Protein AF-A0AAV3VT93-F1 (afdb_monomer_lite)

Secondary structure (DSSP, 8-state):
---------SS-GGGHHHH-S-HHHHHHHHHHHTTTPPP----S--HHHHHHHHHHTT-

pLDDT: mean 82.15, std 13.11, range [43.22, 94.81]

Structure (mmCIF, N/CA/C/O backbone):
data_AF-A0AAV3VT93-F1
#
_entry.id   AF-A0AAV3VT93-F1
#
loop_
_atom_site.group_PDB
_atom_site.id
_atom_site.type_symbol
_atom_site.lab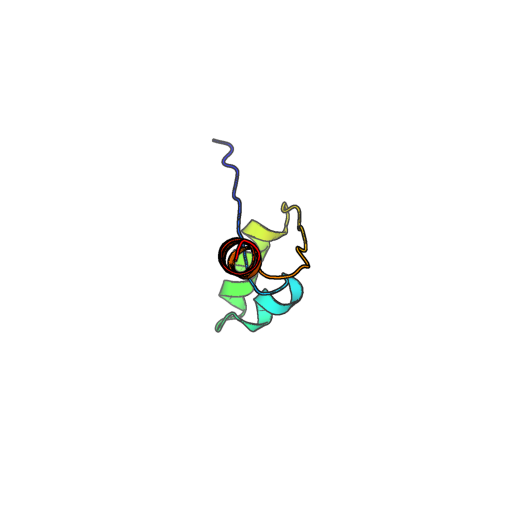el_atom_id
_atom_site.label_alt_id
_atom_site.label_comp_id
_atom_site.label_asym_id
_atom_site.label_entity_id
_atom_site.label_seq_id
_atom_site.pdbx_PDB_ins_code
_atom_site.Cartn_x
_atom_site.Cartn_y
_atom_site.Cartn_z
_atom_site.occupancy
_atom_site.B_iso_or_equiv
_atom_site.auth_seq_id
_atom_site.auth_comp_id
_atom_site.auth_asym_id
_atom_site.auth_atom_id
_atom_site.pdbx_PDB_model_num
ATOM 1 N N . MET A 1 1 ? 4.424 18.950 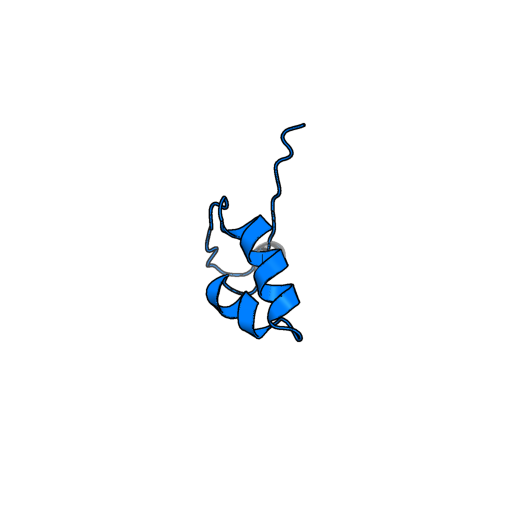17.816 1.00 43.22 1 MET A N 1
ATOM 2 C CA . MET A 1 1 ? 5.447 18.584 16.814 1.00 43.22 1 MET A CA 1
ATOM 3 C C . MET A 1 1 ? 4.710 18.188 15.547 1.00 43.22 1 MET A C 1
ATOM 5 O O . MET A 1 1 ? 3.864 17.313 15.633 1.00 43.22 1 MET A O 1
ATOM 9 N N . GLN A 1 2 ? 4.947 18.865 14.425 1.00 64.06 2 GLN A N 1
ATOM 10 C CA . GLN A 1 2 ? 4.445 18.433 13.117 1.00 64.06 2 GLN A CA 1
ATOM 11 C C . GLN A 1 2 ? 5.625 17.773 12.407 1.00 64.06 2 GLN A C 1
ATOM 13 O O . GLN A 1 2 ? 6.564 18.461 12.019 1.00 64.06 2 GLN A O 1
ATOM 18 N N . GLY A 1 3 ? 5.634 16.441 12.371 1.00 79.31 3 GLY A N 1
ATOM 19 C CA . GLY A 1 3 ? 6.631 15.669 11.633 1.00 79.31 3 GLY A CA 1
ATOM 20 C C . GLY A 1 3 ? 6.117 15.384 10.227 1.00 79.31 3 GLY A C 1
ATOM 21 O O . GLY A 1 3 ? 4.952 15.027 10.069 1.00 79.31 3 GLY A O 1
ATOM 22 N N . SER A 1 4 ? 6.964 15.551 9.216 1.00 85.62 4 SER A N 1
ATOM 23 C CA . SER A 1 4 ? 6.701 15.054 7.867 1.00 85.62 4 SER A CA 1
ATOM 24 C C . SER A 1 4 ? 7.178 13.606 7.748 1.00 85.62 4 SER A C 1
ATOM 26 O O . SER A 1 4 ? 8.198 13.227 8.326 1.00 85.62 4 SER A O 1
ATOM 28 N N . LEU A 1 5 ? 6.429 12.789 7.008 1.00 88.94 5 LEU A N 1
ATOM 29 C CA . LEU A 1 5 ? 6.745 11.386 6.753 1.00 88.94 5 LEU A CA 1
ATOM 30 C C . LEU A 1 5 ? 6.830 11.170 5.242 1.00 88.94 5 LEU A C 1
ATOM 32 O O . LEU A 1 5 ? 5.865 11.429 4.528 1.00 88.94 5 LEU A O 1
ATOM 36 N N . LEU A 1 6 ? 7.986 10.708 4.767 1.00 91.00 6 LEU A N 1
ATOM 37 C CA . LEU A 1 6 ? 8.189 10.287 3.383 1.00 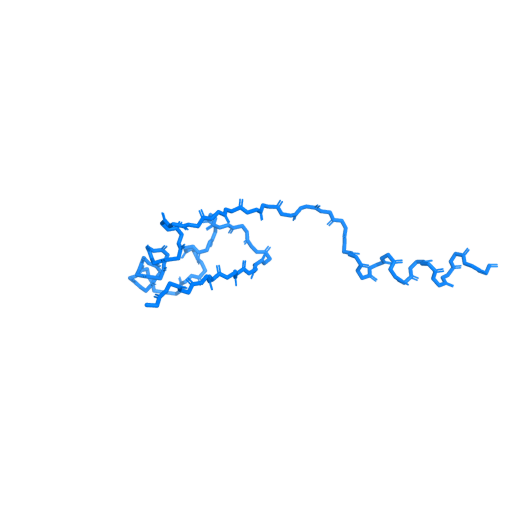91.00 6 LEU A CA 1
ATOM 38 C C . LEU A 1 6 ? 8.352 8.768 3.357 1.00 91.00 6 LEU A C 1
ATOM 40 O O . LEU A 1 6 ? 9.198 8.227 4.068 1.00 91.00 6 LEU A O 1
ATOM 44 N N . ILE A 1 7 ? 7.558 8.094 2.529 1.00 90.12 7 ILE A N 1
ATOM 45 C CA . ILE A 1 7 ? 7.613 6.643 2.342 1.00 90.12 7 ILE A CA 1
ATOM 46 C C . ILE A 1 7 ? 7.809 6.362 0.858 1.00 90.12 7 ILE A C 1
ATOM 48 O O . ILE A 1 7 ? 7.180 6.992 0.011 1.00 90.12 7 ILE A O 1
ATOM 52 N N . THR A 1 8 ? 8.677 5.403 0.551 1.00 92.12 8 THR A N 1
ATOM 53 C CA . THR A 1 8 ? 8.885 4.898 -0.805 1.00 92.12 8 THR A CA 1
ATOM 54 C C . THR A 1 8 ? 8.543 3.414 -0.845 1.00 92.12 8 THR A C 1
ATOM 56 O O . THR A 1 8 ? 8.844 2.664 0.084 1.00 92.12 8 THR A O 1
ATOM 59 N N . SER A 1 9 ? 7.885 2.985 -1.918 1.00 89.19 9 SER A N 1
ATOM 60 C CA . SER A 1 9 ? 7.527 1.586 -2.143 1.00 89.19 9 SER A CA 1
ATOM 61 C C . SER A 1 9 ? 7.726 1.237 -3.609 1.00 89.19 9 SER A C 1
ATOM 63 O O . SER A 1 9 ? 7.610 2.092 -4.482 1.00 89.19 9 SER A O 1
ATOM 65 N N . GLN A 1 10 ? 8.040 -0.031 -3.866 1.00 89.06 10 GLN A N 1
ATOM 66 C CA . GLN A 1 10 ? 8.052 -0.590 -5.222 1.00 89.06 10 GLN A CA 1
ATOM 67 C C . GLN A 1 10 ? 6.646 -0.987 -5.692 1.00 89.06 10 GLN A C 1
ATOM 69 O O . GLN A 1 10 ? 6.454 -1.332 -6.853 1.00 89.06 10 GLN A O 1
ATOM 74 N N . PHE A 1 11 ? 5.677 -0.967 -4.780 1.00 86.75 11 PHE A N 1
ATOM 75 C CA . PHE A 1 11 ? 4.290 -1.327 -5.013 1.00 86.75 11 PHE A CA 1
ATOM 76 C C . PHE A 1 11 ? 3.431 -0.066 -4.967 1.00 86.75 11 PHE A C 1
ATOM 78 O O . PHE A 1 11 ? 3.625 0.760 -4.066 1.00 86.75 11 PHE A O 1
ATOM 85 N N . SER A 1 12 ? 2.482 0.065 -5.899 1.00 84.81 12 SER A N 1
ATOM 86 C CA . SER A 1 12 ? 1.510 1.159 -5.833 1.00 84.81 12 SER A CA 1
ATOM 87 C C . SER A 1 12 ? 0.617 1.007 -4.595 1.00 84.81 12 SER A C 1
ATOM 89 O O . SER A 1 12 ? 0.554 -0.059 -3.977 1.00 84.81 12 SER A O 1
ATOM 91 N N . TYR A 1 13 ? 0.049 2.124 -4.146 1.00 83.19 13 TYR A N 1
ATOM 92 C CA . TYR A 1 13 ? -0.617 2.241 -2.845 1.00 83.19 13 TYR A CA 1
ATOM 93 C C . TYR A 1 13 ? -1.885 1.379 -2.747 1.00 83.19 13 TYR A C 1
ATOM 95 O O . TYR A 1 13 ? -2.272 0.967 -1.655 1.00 83.19 13 TYR A O 1
ATOM 103 N N . ASP A 1 14 ? -2.511 1.094 -3.885 1.00 84.69 14 ASP A N 1
ATOM 104 C CA . ASP A 1 14 ? -3.720 0.292 -4.047 1.00 84.69 14 ASP A CA 1
ATOM 105 C C . ASP A 1 14 ? -3.533 -1.154 -3.569 1.00 84.69 14 ASP A C 1
ATOM 107 O O . ASP A 1 14 ? -4.407 -1.703 -2.901 1.00 84.69 14 ASP A O 1
ATOM 111 N N . ILE A 1 15 ? -2.362 -1.746 -3.817 1.00 89.25 15 ILE A N 1
ATOM 112 C CA . ILE A 1 15 ? -2.075 -3.133 -3.429 1.00 89.25 15 ILE A CA 1
ATOM 113 C C . ILE A 1 15 ? -1.507 -3.276 -2.015 1.00 89.25 15 ILE A C 1
ATOM 115 O O . ILE A 1 15 ? -1.244 -4.394 -1.574 1.00 89.25 15 ILE A O 1
ATOM 119 N N . TRP A 1 16 ? -1.286 -2.181 -1.277 1.00 88.75 16 TRP A N 1
ATOM 120 C CA . TRP A 1 16 ? -0.684 -2.266 0.060 1.00 88.75 16 TRP A CA 1
ATOM 121 C C . TRP A 1 16 ? -1.578 -3.011 1.041 1.00 88.75 16 TRP A C 1
ATOM 123 O O . TRP A 1 16 ? -1.060 -3.801 1.827 1.00 88.75 16 TRP A O 1
ATOM 133 N N . TYR A 1 17 ? -2.896 -2.810 0.964 1.00 89.31 17 TYR A N 1
ATOM 134 C CA . TYR A 1 17 ? -3.857 -3.487 1.836 1.00 89.31 17 TYR A CA 1
ATOM 135 C C . TYR A 1 17 ? -3.707 -5.013 1.764 1.00 89.31 17 TYR A C 1
ATOM 137 O O . TYR A 1 17 ? -3.614 -5.684 2.787 1.00 89.31 17 TYR A O 1
ATOM 145 N N . GLU A 1 18 ? -3.562 -5.549 0.552 1.00 89.94 18 GLU A N 1
ATOM 146 C CA . GLU A 1 18 ? -3.416 -6.985 0.287 1.00 89.94 18 GLU A CA 1
ATOM 147 C C . GLU A 1 18 ? -2.068 -7.564 0.745 1.00 89.94 18 GLU A C 1
ATOM 149 O O . GLU A 1 18 ? -1.919 -8.780 0.866 1.00 89.94 18 GLU A O 1
ATOM 154 N N . LYS A 1 19 ? -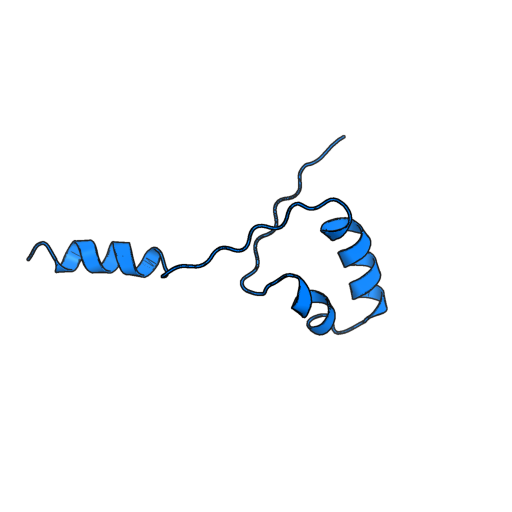1.058 -6.716 0.979 1.00 89.31 19 LYS A N 1
ATOM 155 C CA . LYS A 1 19 ? 0.260 -7.153 1.469 1.00 89.31 19 LYS A CA 1
ATOM 156 C C . LYS A 1 19 ? 0.300 -7.349 2.977 1.00 89.31 19 LYS A C 1
ATOM 158 O O . LYS A 1 19 ? 1.236 -7.982 3.469 1.00 89.31 19 LYS A O 1
ATOM 163 N N . PHE A 1 20 ? -0.672 -6.821 3.711 1.00 89.44 20 PHE A N 1
ATOM 164 C CA . PHE A 1 20 ? -0.759 -7.047 5.143 1.00 89.44 20 PHE A CA 1
ATOM 165 C C . PHE A 1 20 ? -1.393 -8.403 5.436 1.00 89.44 20 PHE A C 1
ATOM 167 O O . PHE A 1 20 ? -2.382 -8.806 4.835 1.00 89.44 20 PHE A O 1
ATOM 174 N N . ASN A 1 21 ? -0.815 -9.102 6.408 1.00 90.25 21 ASN A N 1
ATOM 175 C CA . ASN A 1 21 ? -1.294 -10.418 6.820 1.00 90.25 21 ASN A CA 1
ATOM 176 C C . ASN A 1 21 ? -2.541 -10.338 7.722 1.00 90.25 21 ASN A C 1
ATOM 178 O O . ASN A 1 21 ? -3.268 -11.318 7.851 1.00 90.25 21 ASN A O 1
ATOM 182 N N . ASP A 1 22 ? -2.756 -9.186 8.367 1.00 94.19 22 ASP A N 1
ATOM 183 C CA . ASP A 1 22 ? -3.898 -8.906 9.238 1.00 94.19 22 ASP A CA 1
ATOM 184 C C . ASP A 1 22 ? -4.622 -7.644 8.734 1.00 94.19 22 ASP A C 1
ATOM 186 O O . ASP A 1 22 ? -4.010 -6.566 8.720 1.00 94.19 22 ASP A O 1
ATOM 190 N N . PRO A 1 23 ? -5.905 -7.749 8.342 1.00 92.88 23 PRO A N 1
ATOM 191 C CA . PRO A 1 23 ? -6.674 -6.620 7.821 1.00 92.88 23 PRO A CA 1
ATOM 192 C C . PRO A 1 23 ? -6.872 -5.503 8.855 1.00 92.88 23 PRO A C 1
ATOM 194 O O . PRO A 1 23 ? -6.877 -4.329 8.502 1.00 92.88 23 PRO A O 1
ATOM 197 N N . THR A 1 24 ? -6.945 -5.834 10.146 1.00 94.81 24 THR A N 1
ATOM 198 C CA . THR A 1 24 ? -7.126 -4.853 11.230 1.00 94.81 24 THR A CA 1
ATOM 199 C C . THR A 1 24 ? -5.898 -3.959 11.372 1.00 94.81 24 THR A C 1
ATOM 201 O O . THR A 1 24 ? -6.001 -2.753 11.599 1.00 94.81 24 THR A O 1
ATOM 204 N N . ILE A 1 25 ? -4.710 -4.558 11.245 1.00 93.25 25 ILE A N 1
ATOM 205 C CA . ILE A 1 25 ? -3.441 -3.826 11.287 1.00 93.25 25 ILE A CA 1
ATOM 206 C C . ILE A 1 25 ? -3.279 -2.994 10.015 1.00 93.25 25 ILE A C 1
ATOM 208 O O . ILE A 1 25 ? -2.825 -1.851 10.099 1.00 93.25 25 ILE A O 1
ATOM 212 N N . ALA A 1 26 ? -3.668 -3.550 8.864 1.00 92.62 26 ALA A N 1
ATOM 213 C CA . ALA A 1 26 ? -3.661 -2.847 7.587 1.00 92.62 26 ALA A CA 1
ATOM 214 C C . ALA A 1 26 ? -4.473 -1.551 7.677 1.00 92.62 26 ALA A C 1
ATOM 216 O O . ALA A 1 26 ? -3.921 -0.476 7.449 1.00 92.62 26 ALA A O 1
ATOM 217 N N . ASP A 1 27 ? -5.734 -1.644 8.110 1.00 91.69 27 ASP A N 1
ATOM 218 C CA . ASP A 1 27 ? -6.615 -0.488 8.289 1.00 91.69 27 ASP A CA 1
ATOM 219 C C . ASP A 1 27 ? -5.994 0.542 9.236 1.00 91.69 27 ASP A C 1
ATOM 221 O O . ASP A 1 27 ? -5.836 1.706 8.877 1.00 91.69 27 ASP A O 1
ATOM 225 N N . ALA A 1 28 ? -5.531 0.117 10.417 1.00 93.38 28 ALA A N 1
ATOM 226 C CA . ALA A 1 28 ? -4.980 1.034 11.414 1.00 93.38 28 ALA A CA 1
ATOM 227 C C . ALA A 1 28 ? -3.716 1.785 10.948 1.00 93.38 28 ALA A C 1
ATOM 229 O O . ALA A 1 28 ? -3.458 2.908 11.396 1.00 93.38 28 ALA A O 1
ATOM 230 N N . ILE A 1 29 ? -2.891 1.167 10.096 1.00 90.88 29 ILE A N 1
ATOM 231 C CA . ILE A 1 29 ? -1.683 1.789 9.539 1.00 90.88 29 ILE A CA 1
ATOM 232 C C . ILE A 1 29 ? -2.041 2.701 8.363 1.00 90.88 29 ILE A C 1
ATOM 234 O O . ILE A 1 29 ? -1.565 3.839 8.307 1.00 90.88 29 ILE A O 1
ATOM 238 N N . LEU A 1 30 ? -2.871 2.221 7.437 1.00 90.00 30 LEU A N 1
ATOM 239 C CA . LEU A 1 30 ? -3.225 2.950 6.222 1.00 90.00 30 LEU A CA 1
ATOM 240 C C . LEU A 1 30 ? -4.071 4.188 6.545 1.00 90.00 30 LEU A C 1
ATOM 242 O O . LEU A 1 30 ? -3.804 5.242 5.971 1.00 90.00 30 LEU A O 1
ATOM 246 N N . ASP A 1 31 ? -4.950 4.132 7.550 1.00 90.81 31 ASP A N 1
ATOM 247 C CA . ASP A 1 31 ? -5.683 5.306 8.050 1.00 90.81 31 ASP A CA 1
ATOM 248 C C . ASP A 1 31 ? -4.752 6.414 8.557 1.00 90.81 31 ASP A C 1
ATOM 250 O O . ASP A 1 31 ? -5.042 7.600 8.414 1.00 90.81 31 ASP A O 1
ATOM 254 N N . ARG A 1 32 ? -3.605 6.061 9.146 1.00 88.56 32 ARG A N 1
ATOM 255 C CA . ARG A 1 32 ? -2.655 7.056 9.672 1.00 88.56 32 ARG A CA 1
ATOM 256 C C . ARG A 1 32 ? -1.783 7.670 8.592 1.00 88.56 32 ARG A C 1
ATOM 258 O O . ARG A 1 32 ? -1.402 8.832 8.709 1.00 88.56 32 ARG A O 1
ATOM 265 N N . ILE A 1 33 ? -1.403 6.875 7.599 1.00 88.25 33 ILE A N 1
ATOM 266 C CA . ILE A 1 33 ? -0.404 7.267 6.606 1.00 88.25 33 ILE A CA 1
ATOM 267 C C . ILE A 1 33 ? -1.079 7.843 5.367 1.00 88.25 33 ILE A C 1
ATOM 269 O O . ILE A 1 33 ? -0.700 8.922 4.923 1.00 88.25 33 ILE A O 1
ATOM 273 N N . ILE A 1 34 ? -2.076 7.151 4.815 1.00 85.50 34 ILE A N 1
ATOM 274 C CA . ILE A 1 34 ? -2.645 7.482 3.506 1.00 85.50 34 ILE A CA 1
ATOM 275 C C . ILE A 1 34 ? -3.605 8.665 3.593 1.00 85.50 34 ILE A C 1
ATOM 277 O O . ILE A 1 34 ? -3.598 9.507 2.696 1.00 85.50 34 ILE A O 1
ATOM 281 N N . HIS A 1 35 ? -4.370 8.773 4.685 1.00 84.00 35 HIS A N 1
ATOM 282 C CA . HIS A 1 35 ? -5.446 9.760 4.839 1.00 84.00 35 HIS A CA 1
ATOM 283 C C . HIS A 1 35 ? -5.007 11.219 4.615 1.00 84.00 35 HIS A C 1
ATOM 285 O O . HIS A 1 35 ? -5.811 12.039 4.186 1.00 84.00 35 HIS A O 1
ATOM 291 N N . ASN A 1 36 ? -3.735 11.547 4.868 1.00 84.81 36 ASN A N 1
ATOM 292 C CA . ASN A 1 36 ? -3.167 12.877 4.617 1.00 84.81 36 ASN A CA 1
ATOM 293 C C . ASN A 1 36 ? -1.856 12.810 3.809 1.00 84.81 36 ASN A C 1
ATOM 295 O O . ASN A 1 36 ? -0.914 13.562 4.069 1.00 84.81 36 ASN A O 1
ATOM 299 N N . SER A 1 37 ? -1.766 11.869 2.868 1.00 87.06 37 SER A N 1
ATOM 3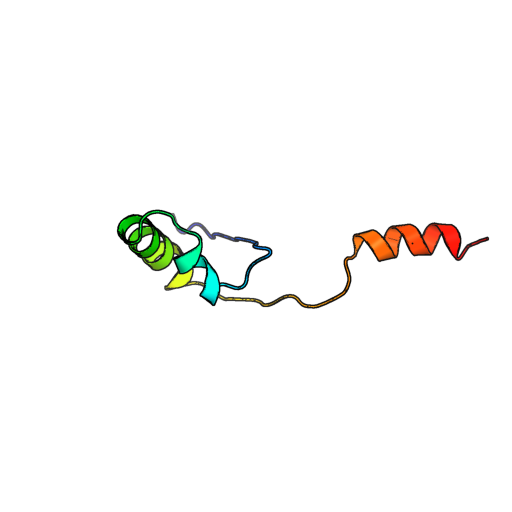00 C CA . SER A 1 37 ? -0.589 11.699 2.011 1.00 87.06 37 SER A CA 1
ATOM 301 C C . SER A 1 37 ? -0.775 12.313 0.626 1.00 87.06 37 SER A C 1
ATOM 303 O O . SER A 1 37 ? -1.880 12.392 0.093 1.00 87.06 37 SER A O 1
ATOM 305 N N . TYR A 1 38 ? 0.347 12.710 0.030 1.00 88.94 38 TYR A N 1
ATOM 306 C CA . TYR A 1 38 ? 0.443 12.968 -1.401 1.00 88.94 38 TYR A CA 1
ATOM 307 C C . TYR A 1 38 ? 1.138 11.780 -2.057 1.00 88.94 38 TYR A C 1
ATOM 309 O O . TYR A 1 38 ? 2.275 11.455 -1.705 1.00 88.94 38 TYR A O 1
ATOM 317 N N . THR A 1 39 ? 0.463 11.151 -3.012 1.00 86.69 39 THR A N 1
ATOM 318 C CA . THR A 1 39 ? 0.996 9.993 -3.733 1.00 86.69 39 THR A CA 1
ATOM 319 C C . THR A 1 39 ? 1.665 10.438 -5.027 1.00 86.69 39 THR A C 1
ATOM 321 O O . THR A 1 39 ? 1.074 11.169 -5.820 1.00 86.69 39 THR A O 1
ATOM 324 N N . PHE A 1 40 ? 2.889 9.962 -5.253 1.00 88.94 40 PHE A N 1
ATOM 325 C CA . PHE A 1 40 ? 3.633 10.172 -6.492 1.00 88.94 40 PHE A CA 1
ATOM 326 C C . PHE A 1 40 ? 3.996 8.818 -7.092 1.00 88.94 40 PHE A C 1
ATOM 328 O O . PHE A 1 40 ? 4.800 8.081 -6.520 1.00 88.94 40 PHE A O 1
ATOM 335 N N . GLU A 1 41 ? 3.417 8.493 -8.246 1.00 87.88 41 GLU A N 1
ATOM 336 C CA . GLU A 1 41 ? 3.829 7.317 -9.006 1.00 87.88 41 GLU A CA 1
ATOM 337 C C . GLU A 1 41 ? 5.051 7.656 -9.855 1.00 87.88 41 GLU A C 1
ATOM 339 O O . GLU A 1 41 ? 5.050 8.605 -10.641 1.00 87.88 41 GLU A O 1
ATOM 344 N N . ILE A 1 42 ? 6.118 6.882 -9.669 1.00 87.81 42 ILE A N 1
ATOM 345 C CA . ILE A 1 42 ? 7.372 7.060 -10.393 1.00 87.81 42 ILE A CA 1
ATOM 346 C C . ILE A 1 42 ? 7.498 5.915 -11.390 1.00 87.81 42 ILE A C 1
ATOM 348 O O . ILE A 1 42 ? 7.632 4.753 -11.012 1.00 87.81 42 ILE A O 1
ATOM 352 N N . SER A 1 43 ? 7.479 6.264 -12.671 1.00 86.69 43 SER A N 1
ATOM 353 C CA . SER A 1 43 ? 7.704 5.350 -13.788 1.00 86.69 43 SER A CA 1
ATOM 354 C C . SER A 1 43 ? 9.013 5.685 -14.493 1.00 86.69 43 SER A C 1
ATOM 356 O O . SER A 1 43 ? 9.341 6.859 -14.662 1.00 86.69 43 SER A O 1
ATOM 358 N N . GLY A 1 44 ? 9.732 4.671 -14.963 1.00 87.19 44 GLY A N 1
ATOM 359 C CA . GLY A 1 44 ? 10.958 4.850 -15.734 1.00 87.19 44 GLY A CA 1
ATOM 360 C C . GLY A 1 44 ? 11.925 3.688 -15.554 1.00 87.19 44 GLY A C 1
ATOM 361 O O . GLY A 1 44 ? 11.721 2.811 -14.712 1.00 87.19 44 GLY A O 1
ATOM 362 N N . ASP A 1 45 ? 12.986 3.683 -16.354 1.00 85.81 45 ASP A N 1
ATOM 363 C CA . ASP A 1 45 ? 14.066 2.717 -16.198 1.00 85.81 45 ASP A CA 1
ATOM 364 C C . ASP A 1 45 ? 14.881 2.976 -14.928 1.00 85.81 45 ASP A C 1
ATOM 366 O O . ASP A 1 45 ? 14.995 4.098 -14.430 1.00 85.81 45 ASP A O 1
ATOM 370 N N . SER A 1 46 ? 15.486 1.912 -14.395 1.00 86.00 46 SER A N 1
ATOM 371 C CA . SER A 1 46 ? 16.353 2.040 -13.228 1.00 86.00 46 SER A CA 1
ATOM 372 C C . SER A 1 46 ? 17.541 2.945 -13.547 1.00 86.00 46 SER A C 1
ATOM 374 O O . SER A 1 46 ? 18.382 2.600 -14.377 1.00 86.00 46 SER A O 1
ATOM 376 N N . MET A 1 47 ? 17.678 4.037 -12.792 1.00 87.06 47 MET A N 1
ATOM 377 C CA . MET A 1 47 ? 18.840 4.930 -12.867 1.00 87.06 47 MET A CA 1
ATOM 378 C C . MET A 1 47 ? 20.174 4.195 -12.642 1.00 87.06 47 MET A C 1
ATOM 380 O O . MET A 1 47 ? 21.213 4.653 -13.102 1.00 87.06 47 MET A O 1
ATOM 384 N N . ARG A 1 48 ? 20.161 3.022 -11.985 1.00 85.06 48 ARG A N 1
ATOM 385 C CA . ARG A 1 48 ? 21.359 2.178 -11.824 1.00 85.06 48 ARG A CA 1
ATOM 386 C C . ARG A 1 48 ? 21.872 1.622 -13.154 1.00 85.06 48 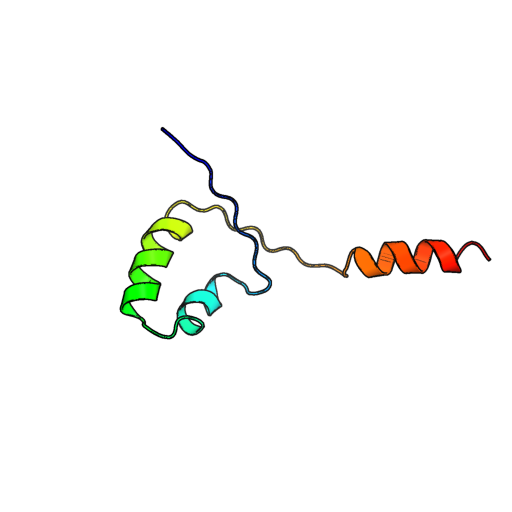ARG A C 1
ATOM 388 O O . ARG A 1 48 ? 23.075 1.449 -13.291 1.00 85.06 48 ARG A O 1
ATOM 395 N N . LYS A 1 49 ? 20.984 1.356 -14.122 1.00 83.25 49 LYS A N 1
ATOM 396 C CA . LYS A 1 49 ? 21.383 0.942 -15.477 1.00 83.25 49 LYS A CA 1
ATOM 397 C C . LYS A 1 49 ? 22.096 2.084 -16.199 1.00 83.25 49 LYS A C 1
ATOM 399 O O . LYS A 1 49 ? 23.060 1.844 -16.904 1.00 83.25 49 LYS A O 1
ATOM 404 N N . ILE A 1 50 ? 21.648 3.322 -15.996 1.00 74.50 50 ILE A N 1
ATOM 405 C CA . ILE A 1 50 ? 22.190 4.493 -16.699 1.00 74.50 50 ILE A CA 1
ATOM 406 C C . ILE A 1 50 ? 23.667 4.702 -16.334 1.00 74.50 50 ILE A C 1
ATOM 408 O O . ILE A 1 50 ? 24.501 4.801 -17.226 1.00 74.50 50 ILE A O 1
ATOM 412 N N . GLY A 1 51 ? 24.015 4.598 -15.046 1.00 62.06 51 GLY A N 1
ATOM 413 C CA . GLY A 1 51 ? 25.414 4.677 -14.610 1.00 62.06 51 GLY A CA 1
ATOM 414 C C . GLY A 1 51 ? 26.314 3.549 -15.137 1.00 62.06 51 GLY A C 1
ATOM 415 O O . GLY A 1 51 ? 27.504 3.771 -15.314 1.00 62.06 51 GLY A O 1
ATOM 416 N N . SER A 1 52 ? 25.769 2.356 -15.425 1.00 57.81 52 SER A N 1
ATOM 417 C CA . SER A 1 52 ? 26.559 1.264 -16.019 1.00 57.81 52 SER A CA 1
ATOM 418 C C . SER A 1 52 ? 26.710 1.381 -17.538 1.00 57.81 52 SER A C 1
ATOM 420 O O . SER A 1 52 ? 27.615 0.776 -18.103 1.00 57.81 52 SER A O 1
ATOM 422 N N . PHE A 1 53 ? 25.809 2.099 -18.215 1.00 56.38 53 PHE A N 1
ATOM 423 C CA . PHE A 1 53 ? 25.891 2.334 -19.660 1.00 56.38 53 PHE A CA 1
ATOM 424 C C . PHE A 1 53 ? 26.877 3.459 -20.004 1.00 56.38 53 PHE A C 1
ATOM 426 O O . PHE A 1 53 ? 27.581 3.337 -21.006 1.00 56.38 53 PHE A O 1
ATOM 433 N N . ASP A 1 54 ? 26.993 4.492 -19.162 1.00 58.72 54 ASP A N 1
ATOM 434 C CA . ASP A 1 54 ? 27.926 5.610 -19.381 1.00 58.72 54 ASP A CA 1
ATOM 435 C C . ASP A 1 54 ? 29.410 5.174 -19.364 1.00 58.72 54 ASP A C 1
ATOM 437 O O . ASP A 1 54 ? 30.224 5.715 -20.116 1.00 58.72 54 ASP A O 1
ATOM 441 N N . GLU A 1 55 ? 29.773 4.143 -18.588 1.00 56.22 55 GLU A N 1
ATOM 442 C CA . GLU A 1 55 ? 31.145 3.599 -18.579 1.00 56.22 55 GLU A CA 1
ATOM 443 C C . GLU A 1 55 ? 31.488 2.778 -19.837 1.00 56.22 55 GLU A C 1
ATOM 445 O O . GLU A 1 55 ? 32.645 2.760 -20.253 1.00 56.22 55 GLU A O 1
ATOM 450 N N . ILE A 1 56 ? 30.508 2.124 -20.475 1.00 56.88 56 ILE A N 1
ATOM 451 C CA . ILE A 1 56 ? 30.737 1.286 -21.669 1.00 56.88 56 ILE A CA 1
ATOM 452 C C . ILE A 1 56 ? 30.668 2.119 -22.957 1.00 56.88 56 ILE A C 1
ATOM 454 O O . ILE A 1 56 ? 31.380 1.824 -23.910 1.00 56.88 56 ILE A O 1
ATOM 458 N N . ALA A 1 57 ? 29.859 3.182 -22.991 1.00 55.81 57 ALA A N 1
ATOM 459 C CA . ALA A 1 57 ? 29.704 4.048 -24.164 1.00 55.81 57 ALA A CA 1
ATOM 460 C C . ALA A 1 57 ? 30.882 5.022 -24.400 1.00 55.81 57 ALA A C 1
ATOM 462 O O . ALA A 1 57 ? 30.874 5.759 -25.385 1.00 55.81 57 ALA A O 1
ATOM 463 N N . THR A 1 58 ? 31.881 5.033 -23.509 1.00 55.69 58 THR A N 1
ATOM 464 C CA . THR A 1 58 ? 33.091 5.873 -23.613 1.00 55.69 58 THR A CA 1
ATOM 465 C C . THR A 1 58 ? 34.313 5.102 -24.166 1.00 55.69 58 THR A C 1
ATOM 467 O O . THR A 1 58 ? 35.408 5.660 -24.249 1.00 55.69 58 THR A O 1
ATOM 470 N N . LEU A 1 59 ? 34.140 3.838 -24.581 1.00 50.34 59 LEU A N 1
ATOM 471 C CA . LEU A 1 59 ? 35.129 3.031 -25.322 1.00 50.34 59 LEU A CA 1
ATOM 472 C C . LEU A 1 59 ? 34.668 2.781 -26.764 1.00 50.34 59 LEU A C 1
ATOM 474 O O . LEU A 1 59 ? 35.560 2.672 -27.634 1.00 50.34 59 LEU A O 1
#

Organism: Acinetobacter johnsonii (NCBI:txid40214)

Radius of gyration: 17.58 Å; chains: 1; bounding box: 42×29×42 Å

Foldseek 3Di:
DDDDDDDDDPDDPVCQCVVDPDNVVSCVVCCVDVVPDDDDDDDDDPVVVVVVVVVVVVD

InterPro domains:
  IPR002611 IstB-like ATP-binding domain [PF01695] (3-49)
  IPR027417 P-loop containing nucleoside triphosphate hydrolase [G3DSA:3.40.50.300] (1-52)

Sequence (59 aa):
MQGSLLITSQFSYDIWYEKFNDPTIADAILDRIIHNSYTFEISGDSMRKIGSFDEIATL